Protein AF-A0A377LUC7-F1 (afdb_monomer)

Secondary structure (DSSP, 8-state):
---EEEEEEBSSGGG-SBTT--B--SGGGHHHHHHHHHHHHHTT--EEEEE---GGG-BSTT-EESSS---TT-SSPPEEPPHHHHT-

InterPro domains:
  IPR001155 NADH:flavin oxidoreductase/NADH oxidase, N-terminal [PF00724] (1-74)
  IPR013785 Aldolase-type TIM barrel [G3DSA:3.20.20.70] (1-86)
  IPR051793 NADH:flavin oxidoreductase/NADH oxidase [PTHR42917] (2-82)

Nearest PDB structures (foldseek):
  1ps9-assembly1_A  TM=9.938E-01  e=3.214E-11  Escherichia coli
  6s32-assembly4_D  TM=8.754E-01  e=1.491E-04  Chroococcidiopsis thermalis
  5n6q-assembly1_A  TM=8.710E-01  e=1.209E-03  Pseudomonas putida
  5k0r-assembly1_A  TM=8.579E-01  e=2.008E-03  Shewanella oneidensis MR-1
  1oya-assembly1_A  TM=8.689E-01  e=4.788E-02  Saccharomyces pastorianus

Solvent-accessible surface area (backbone atoms only — not comparable to full-atom values): 5067 Å² total; per-residue (Å²): 114,86,68,45,70,50,74,70,28,5,67,40,85,45,16,15,62,35,74,92,43,56,63,60,76,55,79,87,54,47,68,70,54,44,61,56,54,51,58,40,44,74,73,72,37,44,76,44,83,34,81,35,66,42,29,40,64,18,55,42,83,71,16,34,24,86,46,68,59,56,37,97,89,36,96,44,61,17,43,55,51,52,75,77,64,74,76,108

Mean predicted aligned error: 3.44 Å

Organism: Enterobacter cloacae (NCBI:txid550)

Structure (mmCIF, N/CA/C/O backbone):
data_AF-A0A377LUC7-F1
#
_entry.id   AF-A0A377LUC7-F1
#
loop_
_atom_site.group_PDB
_atom_site.id
_atom_site.type_symbol
_atom_site.label_atom_id
_atom_site.label_alt_id
_atom_site.label_comp_id
_atom_site.label_asym_id
_atom_site.label_entity_id
_atom_site.label_seq_id
_atom_site.pdbx_PDB_ins_code
_atom_site.Cartn_x
_atom_site.Cartn_y
_atom_site.Cartn_z
_atom_site.occupancy
_atom_site.B_iso_or_equiv
_atom_site.auth_seq_id
_atom_site.auth_comp_id
_atom_site.auth_asym_id
_atom_site.auth_atom_id
_atom_site.pdbx_PDB_model_num
ATOM 1 N N . MET A 1 1 ? -21.689 1.177 9.239 1.00 70.81 1 MET A N 1
ATOM 2 C CA . MET A 1 1 ? -20.890 0.857 8.030 1.00 70.81 1 MET A CA 1
ATOM 3 C C . MET A 1 1 ? -20.218 -0.495 8.248 1.00 70.81 1 MET A C 1
ATOM 5 O O . MET A 1 1 ? -19.672 -0.676 9.327 1.00 70.81 1 MET A O 1
ATOM 9 N N . ALA A 1 2 ? -20.275 -1.440 7.302 1.00 86.50 2 ALA A N 1
ATOM 10 C CA . ALA A 1 2 ? -19.748 -2.796 7.520 1.00 86.50 2 ALA A CA 1
ATOM 11 C C . ALA A 1 2 ? -18.205 -2.850 7.548 1.00 86.50 2 ALA A C 1
ATOM 13 O O . ALA A 1 2 ? -17.634 -3.468 8.442 1.00 86.50 2 ALA A O 1
ATOM 14 N N . LEU A 1 3 ? -17.534 -2.175 6.604 1.00 96.50 3 LEU A N 1
ATOM 15 C CA . LEU A 1 3 ? -16.072 -2.103 6.507 1.00 96.50 3 LEU A CA 1
ATOM 16 C C . LEU A 1 3 ? -15.653 -0.976 5.549 1.00 96.50 3 LEU A C 1
ATOM 18 O O . LEU A 1 3 ? -16.214 -0.857 4.462 1.00 96.50 3 LEU A O 1
ATOM 22 N N . ILE A 1 4 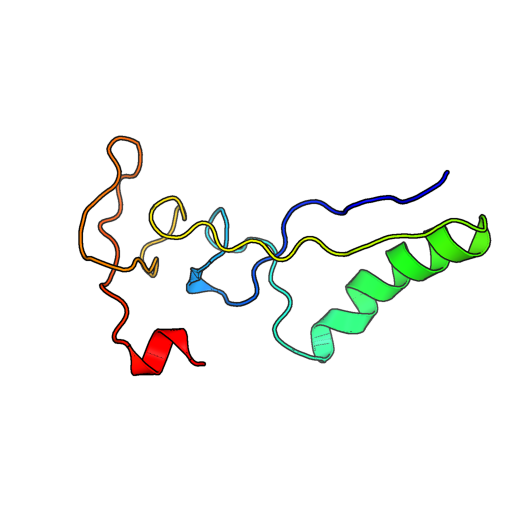? -14.660 -0.176 5.934 1.00 97.56 4 ILE A N 1
ATOM 23 C CA . ILE A 1 4 ? -13.955 0.775 5.062 1.00 97.56 4 ILE A CA 1
ATOM 24 C C . ILE A 1 4 ? -12.638 0.138 4.607 1.00 97.56 4 ILE A C 1
ATOM 26 O O . ILE A 1 4 ? -11.980 -0.551 5.385 1.00 97.56 4 ILE A O 1
ATOM 30 N N . VAL A 1 5 ? -12.222 0.402 3.371 1.00 97.62 5 VAL A N 1
ATOM 31 C CA . VAL A 1 5 ? -10.870 0.095 2.887 1.00 97.62 5 VAL A CA 1
ATOM 32 C C . VAL A 1 5 ? -10.181 1.419 2.569 1.00 97.62 5 VAL A C 1
ATOM 34 O O . VAL A 1 5 ? -10.766 2.263 1.892 1.00 97.62 5 VAL A O 1
ATOM 37 N N . THR A 1 6 ? -8.976 1.639 3.101 1.00 97.88 6 THR A N 1
ATOM 38 C CA . THR A 1 6 ? -8.207 2.860 2.807 1.00 97.88 6 THR A CA 1
ATOM 39 C C . THR A 1 6 ? -7.848 2.945 1.323 1.00 97.88 6 THR A C 1
ATOM 41 O O . THR A 1 6 ? -7.886 1.948 0.604 1.00 97.88 6 THR A O 1
ATOM 44 N N . GLY A 1 7 ? -7.377 4.113 0.877 1.00 97.06 7 GLY A N 1
ATOM 45 C CA . GLY A 1 7 ? -6.535 4.155 -0.319 1.00 97.06 7 GLY A CA 1
ATOM 46 C C . GLY A 1 7 ? -5.282 3.279 -0.157 1.00 97.06 7 GLY A C 1
ATOM 47 O O . GLY A 1 7 ? -4.900 2.919 0.962 1.00 97.06 7 GLY A O 1
ATOM 48 N N . GLY A 1 8 ? -4.643 2.938 -1.276 1.00 97.56 8 GLY A N 1
ATOM 49 C CA . GLY A 1 8 ? -3.453 2.089 -1.287 1.00 97.56 8 GLY A CA 1
ATOM 50 C C . GLY A 1 8 ? -2.249 2.729 -0.592 1.00 97.56 8 GLY A C 1
ATOM 51 O O . GLY A 1 8 ? -1.886 3.867 -0.887 1.00 97.56 8 GLY A O 1
ATOM 52 N N . VAL A 1 9 ? -1.608 1.968 0.293 1.00 98.25 9 VAL A N 1
ATOM 53 C CA . VAL A 1 9 ? -0.370 2.340 0.989 1.00 98.25 9 VAL A CA 1
ATOM 54 C C . VAL A 1 9 ? 0.718 1.336 0.627 1.00 98.25 9 VAL A C 1
ATOM 56 O O . VAL A 1 9 ? 0.490 0.123 0.647 1.00 98.25 9 VAL A O 1
ATOM 59 N N . ALA A 1 10 ? 1.900 1.833 0.267 1.00 98.00 10 ALA A N 1
ATOM 60 C CA . ALA A 1 10 ? 2.979 0.972 -0.180 1.00 98.00 10 ALA A CA 1
ATOM 61 C C . ALA A 1 10 ? 3.679 0.263 0.991 1.00 98.00 10 ALA A C 1
ATOM 63 O O . ALA A 1 10 ? 3.955 0.896 2.011 1.00 98.00 10 ALA A O 1
ATOM 64 N N . PRO A 1 11 ? 4.035 -1.027 0.839 1.00 96.50 11 PRO A N 1
ATOM 65 C CA . PRO A 1 11 ? 4.822 -1.748 1.842 1.00 96.50 11 PRO A CA 1
ATOM 66 C C . PRO A 1 11 ? 6.309 -1.357 1.814 1.00 96.50 11 PRO A C 1
ATOM 68 O O . PRO A 1 11 ? 7.055 -1.664 2.736 1.00 96.50 11 PRO A O 1
ATOM 71 N N . ALA A 1 12 ? 6.760 -0.695 0.745 1.00 95.50 12 ALA A N 1
ATOM 72 C CA . ALA A 1 12 ? 8.130 -0.231 0.579 1.00 95.50 12 ALA A CA 1
ATOM 73 C C . ALA A 1 12 ? 8.178 1.002 -0.340 1.00 95.50 12 ALA A C 1
ATOM 75 O O . ALA A 1 12 ? 7.330 1.128 -1.232 1.00 95.5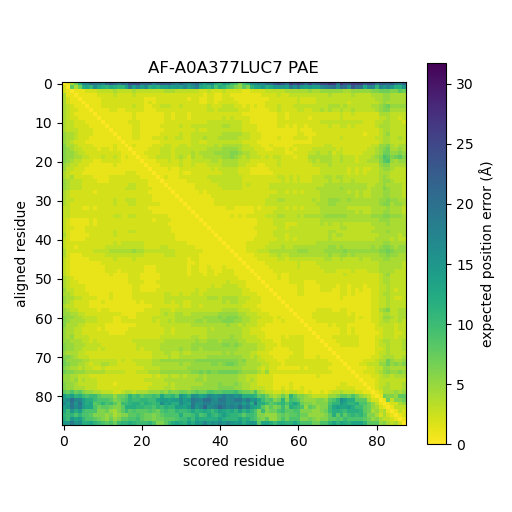0 12 ALA A O 1
ATOM 76 N N . PRO A 1 13 ? 9.208 1.863 -0.221 1.00 96.25 13 PRO A N 1
ATOM 77 C CA . PRO A 1 13 ? 9.378 3.025 -1.096 1.00 96.25 13 PRO A CA 1
ATOM 78 C C . PRO A 1 13 ? 9.427 2.684 -2.592 1.00 96.25 13 PRO A C 1
ATOM 80 O O . PRO A 1 13 ? 9.016 3.489 -3.417 1.00 96.25 13 PRO A O 1
ATOM 83 N N . SER A 1 14 ? 9.865 1.480 -2.979 1.00 95.56 14 SER A N 1
ATOM 84 C CA . SER A 1 14 ? 9.873 1.032 -4.383 1.00 95.56 14 SER A CA 1
ATOM 85 C C . SER A 1 14 ? 8.474 0.829 -4.985 1.00 95.56 14 SER A C 1
ATOM 87 O O . SER A 1 14 ? 8.348 0.697 -6.203 1.00 95.56 14 SER A O 1
ATOM 89 N N . GLY A 1 15 ? 7.434 0.762 -4.147 1.00 96.44 15 GLY A N 1
ATOM 90 C CA . GLY A 1 15 ? 6.067 0.420 -4.540 1.00 96.44 15 GLY A CA 1
ATOM 91 C C . GLY A 1 15 ? 5.057 1.556 -4.498 1.00 96.44 15 GLY A C 1
ATOM 92 O O . GLY A 1 15 ? 3.884 1.309 -4.777 1.00 96.44 15 GLY A O 1
ATOM 93 N N . VAL A 1 16 ? 5.488 2.775 -4.172 1.00 98.12 16 VAL A N 1
ATOM 94 C CA . VAL A 1 16 ? 4.624 3.965 -4.148 1.00 98.12 16 VAL A CA 1
ATOM 95 C C . VAL A 1 16 ? 4.023 4.263 -5.522 1.00 98.12 16 VAL A C 1
ATOM 97 O O . VAL A 1 16 ? 4.588 3.907 -6.555 1.00 98.12 16 VAL A O 1
ATOM 100 N N . GLY A 1 17 ? 2.877 4.943 -5.570 1.00 97.38 17 GLY A N 1
ATOM 101 C CA . GLY A 1 17 ? 2.303 5.404 -6.842 1.00 97.38 17 GLY A CA 1
ATOM 102 C C . GLY A 1 17 ? 3.167 6.456 -7.540 1.00 97.38 17 GLY A C 1
ATOM 103 O O . GLY A 1 17 ? 3.370 6.390 -8.749 1.00 97.38 17 GLY A O 1
ATOM 104 N N . MET A 1 18 ? 3.731 7.378 -6.766 1.00 97.00 18 MET A N 1
ATOM 105 C CA . MET A 1 18 ? 4.621 8.449 -7.209 1.00 97.00 18 MET A CA 1
ATOM 106 C C . MET A 1 18 ? 5.663 8.707 -6.117 1.00 97.00 18 MET A C 1
ATOM 108 O O . MET A 1 18 ? 5.426 8.361 -4.958 1.00 97.00 18 MET A O 1
ATOM 112 N N . GLU A 1 19 ? 6.806 9.284 -6.481 1.00 95.88 19 GLU A N 1
ATOM 113 C CA . GLU A 1 19 ? 7.842 9.707 -5.532 1.00 95.88 19 GLU A CA 1
ATOM 114 C C . GLU A 1 19 ? 7.250 10.507 -4.353 1.00 95.88 19 GLU A C 1
ATOM 116 O O . GLU A 1 19 ? 6.432 11.404 -4.546 1.00 95.88 19 GLU A O 1
ATOM 121 N N . GLY A 1 20 ? 7.613 10.129 -3.121 1.00 95.00 20 GLY A N 1
ATOM 122 C CA . GLY A 1 20 ? 7.042 10.701 -1.891 1.00 95.00 20 GLY A CA 1
ATOM 123 C C . GLY A 1 20 ? 5.643 10.191 -1.507 1.00 95.00 20 GLY A C 1
ATOM 124 O O . GLY A 1 20 ? 5.054 10.700 -0.558 1.00 95.00 20 GLY A O 1
ATOM 125 N N . GLY A 1 21 ? 5.096 9.203 -2.223 1.00 95.94 21 GLY A N 1
ATOM 126 C CA . GLY A 1 21 ? 3.787 8.617 -1.928 1.00 95.94 21 GLY A CA 1
ATOM 127 C C . GLY A 1 21 ? 3.709 7.873 -0.588 1.00 95.94 21 GLY A C 1
ATOM 128 O O . GLY A 1 21 ? 4.715 7.621 0.072 1.00 95.94 21 GLY A O 1
ATOM 129 N N . ALA A 1 22 ? 2.488 7.492 -0.198 1.00 97.12 22 ALA A N 1
ATOM 130 C CA . ALA A 1 22 ? 2.221 6.854 1.090 1.00 97.12 22 ALA A CA 1
ATOM 131 C C . ALA A 1 22 ? 2.940 5.501 1.234 1.00 97.12 22 ALA A C 1
ATOM 133 O O . ALA A 1 22 ? 2.794 4.614 0.389 1.00 97.12 22 ALA A O 1
ATOM 134 N N . VAL A 1 23 ? 3.664 5.337 2.341 1.00 97.69 23 VAL A N 1
ATOM 135 C CA . VAL A 1 23 ? 4.367 4.108 2.727 1.00 97.69 23 VAL A CA 1
ATOM 136 C C . VAL A 1 23 ? 4.042 3.802 4.183 1.00 97.69 23 VAL A C 1
ATOM 138 O O . VAL A 1 23 ? 3.981 4.722 4.995 1.00 97.69 23 VAL A O 1
ATOM 141 N N . LEU A 1 24 ? 3.886 2.522 4.509 1.00 97.75 24 LEU A N 1
ATOM 142 C CA . LEU A 1 24 ? 3.890 2.035 5.883 1.00 97.75 24 LEU A CA 1
ATOM 143 C C . LEU A 1 24 ? 4.878 0.872 5.984 1.00 97.75 24 LEU A C 1
ATOM 145 O O . LEU A 1 24 ? 4.547 -0.264 5.652 1.00 97.75 24 LEU A O 1
ATOM 149 N N . ASN A 1 25 ? 6.103 1.179 6.399 1.00 96.62 25 ASN A N 1
ATOM 150 C CA . ASN A 1 25 ? 7.205 0.226 6.534 1.00 96.62 25 ASN A CA 1
ATOM 151 C C . ASN A 1 25 ? 8.035 0.426 7.813 1.00 96.62 25 ASN A C 1
ATOM 153 O O . ASN A 1 25 ? 8.995 -0.312 8.025 1.00 96.62 25 ASN A O 1
ATOM 157 N N . ASP A 1 26 ? 7.676 1.399 8.653 1.00 97.44 26 ASP A N 1
ATOM 158 C CA . ASP A 1 26 ? 8.341 1.676 9.922 1.00 97.44 26 ASP A CA 1
ATOM 159 C C . ASP A 1 26 ? 7.330 1.991 11.037 1.00 97.44 26 ASP A C 1
ATOM 161 O O . ASP A 1 26 ? 6.276 2.595 10.815 1.00 97.44 26 ASP A O 1
ATOM 165 N N . ALA A 1 27 ? 7.654 1.594 12.269 1.00 97.69 27 ALA A N 1
ATOM 166 C CA . ALA A 1 27 ? 6.776 1.780 13.423 1.00 97.69 27 ALA A CA 1
ATOM 167 C C . ALA A 1 27 ? 6.526 3.262 13.768 1.00 97.69 27 ALA A C 1
ATOM 169 O O . ALA A 1 27 ? 5.477 3.594 14.328 1.00 97.69 27 ALA A O 1
ATOM 170 N N . SER A 1 28 ? 7.442 4.165 13.403 1.00 97.75 28 SER A N 1
ATOM 171 C CA . SER A 1 28 ? 7.282 5.617 13.572 1.00 97.75 28 SER A CA 1
ATOM 172 C C . SER A 1 28 ? 6.094 6.193 12.796 1.00 97.75 28 SER A C 1
ATOM 174 O O . SER A 1 28 ? 5.609 7.270 13.137 1.00 97.75 28 SER A O 1
ATOM 176 N N . GLN A 1 29 ? 5.580 5.472 11.795 1.00 97.38 29 GLN A N 1
ATOM 177 C CA . GLN A 1 29 ? 4.448 5.899 10.972 1.00 97.38 29 GLN A CA 1
ATOM 178 C C . GLN A 1 29 ? 3.093 5.508 11.585 1.00 97.38 29 GLN A C 1
ATOM 180 O O . GLN A 1 29 ? 2.057 6.051 11.203 1.00 97.38 29 GLN A O 1
ATOM 185 N N . LEU A 1 30 ? 3.069 4.609 12.578 1.00 97.38 30 LEU A N 1
ATOM 186 C CA . LEU A 1 30 ? 1.830 4.139 13.212 1.00 97.38 30 LEU A CA 1
ATOM 187 C C . LEU A 1 30 ? 0.968 5.258 13.825 1.00 97.38 30 LEU A C 1
ATOM 189 O O . LEU A 1 30 ? -0.251 5.196 13.647 1.00 97.38 30 LEU A O 1
ATOM 193 N N . PRO A 1 31 ? 1.521 6.283 14.511 1.00 98.19 31 PRO A N 1
ATOM 194 C CA . PRO A 1 31 ? 0.713 7.371 15.063 1.00 98.19 31 PRO A CA 1
ATOM 195 C C . PRO A 1 31 ? -0.148 8.087 14.014 1.00 98.19 31 PRO A C 1
ATOM 197 O O . PRO A 1 31 ? -1.283 8.443 14.312 1.00 98.19 31 PRO A O 1
ATOM 200 N N . HIS A 1 32 ? 0.344 8.233 12.779 1.00 96.50 32 HIS A N 1
ATOM 201 C CA . HIS A 1 32 ? -0.410 8.860 11.691 1.00 96.50 32 HIS A CA 1
ATOM 202 C C . HIS A 1 32 ? -1.670 8.061 11.325 1.00 96.50 32 HIS A C 1
ATOM 204 O O . HIS A 1 32 ? -2.745 8.630 11.153 1.00 96.50 32 HIS A O 1
ATOM 210 N N . HIS A 1 33 ? -1.559 6.732 11.262 1.00 97.69 33 HIS A N 1
ATOM 211 C CA . HIS A 1 33 ? -2.689 5.857 10.944 1.00 97.69 33 HIS A CA 1
ATOM 212 C C . HIS A 1 33 ? -3.667 5.702 12.114 1.00 97.69 33 HIS A C 1
ATOM 214 O O . HIS A 1 33 ? -4.871 5.582 11.877 1.00 97.69 33 HIS A O 1
ATOM 220 N N . ARG A 1 34 ? -3.172 5.741 13.363 1.00 98.19 34 ARG A N 1
ATOM 221 C CA . ARG A 1 34 ? -4.007 5.588 14.567 1.00 98.19 34 ARG A CA 1
ATOM 222 C C . ARG A 1 34 ? -5.125 6.619 14.649 1.00 98.19 34 ARG A C 1
ATOM 224 O O . ARG A 1 34 ? -6.248 6.251 14.960 1.00 98.19 34 ARG A O 1
ATOM 231 N N . ILE A 1 35 ? -4.853 7.867 14.264 1.00 98.31 35 ILE A N 1
ATOM 232 C CA . ILE A 1 35 ? -5.859 8.942 14.239 1.00 98.31 35 ILE A CA 1
ATOM 233 C C . ILE A 1 35 ? -7.101 8.515 13.442 1.00 98.31 35 ILE A C 1
ATOM 235 O O . ILE A 1 35 ? -8.231 8.719 13.880 1.00 98.31 35 ILE A O 1
ATOM 239 N N . VAL A 1 36 ? -6.896 7.882 12.283 1.00 97.56 36 VAL A N 1
ATOM 240 C CA . VAL A 1 36 ? -7.989 7.443 11.407 1.00 97.56 36 VAL A CA 1
ATOM 241 C C . VAL A 1 36 ? -8.677 6.200 11.963 1.00 97.56 36 VAL A C 1
ATOM 243 O O . VAL A 1 36 ? -9.904 6.131 11.966 1.00 97.56 36 VAL A O 1
ATOM 246 N N . THR A 1 37 ? -7.914 5.212 12.439 1.00 98.19 37 THR A N 1
ATOM 247 C CA . THR A 1 37 ? -8.511 3.988 12.990 1.00 98.19 37 THR A CA 1
ATOM 248 C C . THR A 1 37 ? -9.335 4.276 14.236 1.00 98.19 37 THR A C 1
ATOM 250 O O . THR A 1 37 ? -10.426 3.731 14.371 1.00 98.19 37 THR A O 1
ATOM 253 N N . ASP A 1 38 ? -8.855 5.161 15.109 1.00 98.44 38 ASP A N 1
ATOM 254 C CA . ASP A 1 38 ? -9.530 5.520 16.354 1.00 98.44 38 ASP A CA 1
ATOM 255 C C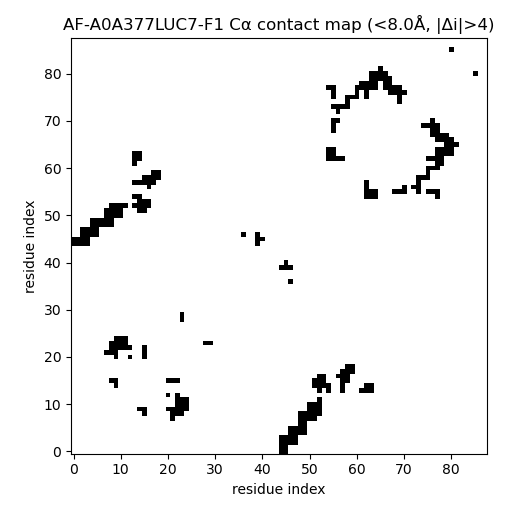 . ASP A 1 38 ? -10.835 6.269 16.064 1.00 98.44 38 ASP A C 1
ATOM 257 O O . ASP A 1 38 ? -11.869 5.921 16.629 1.00 98.44 38 ASP A O 1
ATOM 261 N N . ALA A 1 39 ? -10.822 7.206 15.108 1.00 98.19 39 ALA A N 1
ATOM 262 C CA . ALA A 1 39 ? -12.022 7.914 14.661 1.00 98.19 39 ALA A CA 1
ATOM 263 C C . ALA A 1 39 ? -13.067 6.984 14.016 1.00 98.19 39 ALA A C 1
ATOM 265 O O . ALA A 1 39 ? -14.265 7.147 14.218 1.00 98.19 39 ALA A O 1
ATOM 266 N N . VAL A 1 40 ? -12.645 5.976 13.243 1.00 97.94 40 VAL A N 1
ATOM 267 C CA . VAL A 1 40 ? -13.591 4.989 12.691 1.00 97.94 40 VAL A CA 1
ATOM 268 C C . VAL A 1 40 ? -14.158 4.095 13.795 1.00 97.94 40 VAL A C 1
ATOM 270 O O . VAL A 1 40 ? -15.343 3.759 13.774 1.00 97.94 40 VAL A O 1
ATOM 273 N N . HIS A 1 41 ? -13.325 3.691 14.755 1.00 98.00 41 HIS A N 1
ATOM 274 C CA . HIS A 1 41 ? -13.745 2.828 15.853 1.00 98.00 41 HIS A CA 1
ATOM 275 C C . HIS A 1 41 ? -14.648 3.543 16.866 1.00 98.00 41 HIS A C 1
ATOM 277 O O . HIS A 1 41 ? -15.536 2.887 17.410 1.00 98.00 41 HIS A O 1
ATOM 283 N N . SER A 1 42 ? -14.484 4.854 17.093 1.00 98.00 42 SER A N 1
ATOM 284 C CA . SER A 1 42 ? -15.371 5.627 17.978 1.00 98.00 42 SER A CA 1
ATOM 285 C C . SER A 1 42 ? -16.818 5.642 17.484 1.00 98.00 42 SER A C 1
ATOM 287 O O . SER A 1 42 ? -17.740 5.628 18.291 1.00 98.00 42 SER A O 1
ATOM 289 N N . GLU A 1 43 ? -17.016 5.563 16.167 1.00 97.38 43 GLU A N 1
ATOM 290 C CA . GLU A 1 43 ? -18.329 5.459 15.517 1.00 97.38 43 GLU A CA 1
ATOM 291 C C . GLU A 1 43 ? -18.816 4.002 15.358 1.00 97.38 43 GLU A C 1
ATOM 293 O O . GLU A 1 43 ? -19.753 3.715 14.610 1.00 97.38 43 GLU A O 1
ATOM 298 N N . GLY A 1 44 ? -18.151 3.038 16.007 1.00 96.88 44 GLY A N 1
ATOM 299 C CA . GLY A 1 44 ? -18.479 1.611 15.916 1.00 96.88 44 GLY A CA 1
ATOM 300 C C . GLY A 1 44 ? -18.177 0.973 14.552 1.00 96.88 44 GLY A C 1
ATOM 301 O O . GLY A 1 44 ? -18.671 -0.116 14.253 1.00 96.88 44 GLY A O 1
ATOM 302 N N . GLY A 1 45 ? -17.388 1.638 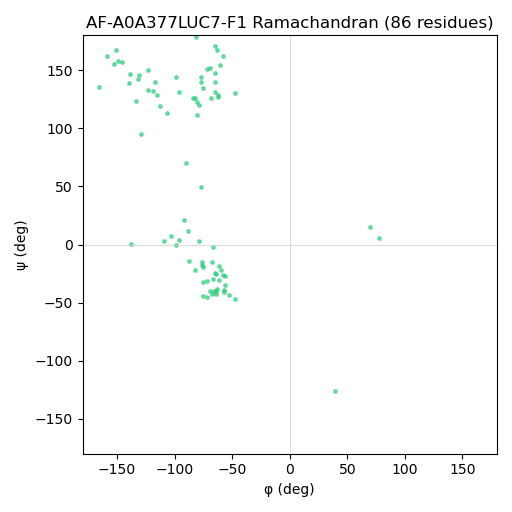13.703 1.00 97.25 45 GLY A N 1
ATOM 303 C CA . GLY A 1 45 ? -17.010 1.159 12.376 1.00 97.25 45 GLY A CA 1
ATOM 304 C C . GLY A 1 45 ? -15.852 0.157 12.378 1.00 97.25 45 GLY A C 1
ATOM 305 O O . GLY A 1 45 ? -15.264 -0.171 13.408 1.00 97.25 45 GLY A O 1
ATOM 306 N N . LYS A 1 46 ? -15.498 -0.325 11.182 1.00 98.25 46 LYS A N 1
ATOM 307 C CA . LYS A 1 46 ? -14.298 -1.133 10.912 1.00 98.25 46 LYS A CA 1
ATOM 308 C C . LYS A 1 46 ? -13.556 -0.559 9.711 1.00 98.25 46 LYS A C 1
ATOM 310 O O . LYS A 1 46 ? -14.191 -0.085 8.768 1.00 98.25 46 LYS A O 1
ATOM 315 N N . ILE A 1 47 ? -12.229 -0.648 9.723 1.00 98.50 47 ILE A N 1
ATOM 316 C CA . ILE A 1 47 ? -11.367 -0.200 8.628 1.00 98.50 47 ILE A CA 1
ATOM 317 C C . ILE A 1 47 ? -10.223 -1.189 8.397 1.00 98.50 47 ILE A C 1
ATOM 319 O O . ILE A 1 47 ? -9.633 -1.698 9.347 1.00 98.50 47 ILE A O 1
ATOM 323 N N . ALA A 1 48 ? -9.915 -1.452 7.131 1.00 98.19 48 ALA A N 1
ATOM 324 C CA . ALA A 1 48 ? -8.760 -2.224 6.696 1.00 98.19 48 ALA A CA 1
ATOM 325 C C . ALA A 1 48 ? -7.821 -1.342 5.864 1.00 98.19 48 ALA A C 1
ATOM 327 O O . ALA A 1 48 ? -8.271 -0.546 5.037 1.00 98.19 48 ALA A O 1
ATOM 328 N N . LEU A 1 49 ? -6.513 -1.501 6.069 1.00 98.31 49 LEU A N 1
ATOM 329 C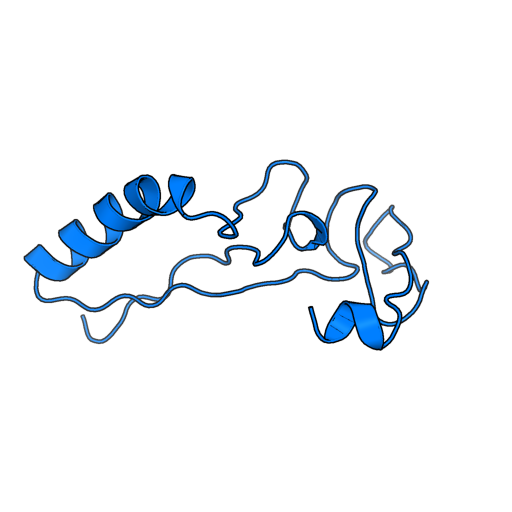 CA . LEU A 1 49 ? -5.498 -0.832 5.261 1.00 98.31 49 LEU A CA 1
ATOM 330 C C . LEU A 1 49 ? -5.229 -1.640 3.989 1.00 98.31 49 LEU A C 1
ATOM 332 O O . LEU A 1 49 ? -4.909 -2.827 4.053 1.00 98.31 49 LEU A O 1
ATOM 336 N N . GLN A 1 50 ? -5.337 -0.992 2.831 1.00 98.50 50 GLN A N 1
ATOM 337 C CA . GLN A 1 50 ? -4.980 -1.602 1.556 1.00 98.50 50 GLN A CA 1
ATOM 338 C C . GLN A 1 50 ? -3.463 -1.547 1.349 1.00 98.50 50 GLN A C 1
ATOM 340 O O . GLN A 1 50 ? -2.901 -0.479 1.109 1.00 98.50 50 GLN A O 1
ATOM 345 N N . ILE A 1 51 ? -2.808 -2.708 1.375 1.00 98.06 51 ILE A N 1
ATOM 346 C CA . ILE A 1 51 ? -1.406 -2.835 0.965 1.00 98.06 51 ILE A CA 1
ATOM 347 C C . ILE A 1 51 ? -1.357 -2.864 -0.565 1.00 98.06 51 ILE A C 1
ATOM 349 O O . ILE A 1 51 ? -1.940 -3.748 -1.193 1.00 98.06 51 ILE A O 1
ATOM 353 N N . LEU A 1 52 ? -0.665 -1.898 -1.168 1.00 98.06 52 LEU A N 1
ATOM 354 C CA . LEU A 1 52 ? -0.575 -1.751 -2.621 1.00 98.06 52 LEU A CA 1
ATOM 355 C C . LEU A 1 52 ? 0.869 -1.511 -3.061 1.00 98.06 52 LEU A C 1
ATOM 357 O O . LEU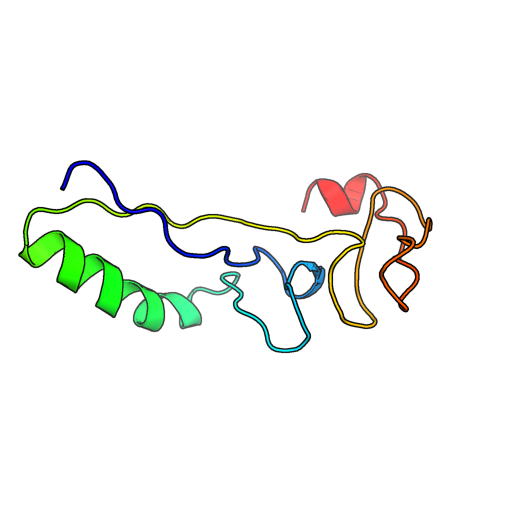 A 1 52 ? 1.478 -0.520 -2.682 1.00 98.06 52 LEU A O 1
ATOM 361 N N . HIS A 1 53 ? 1.390 -2.361 -3.945 1.00 97.44 53 HIS A N 1
ATOM 362 C CA . HIS A 1 53 ? 2.650 -2.112 -4.647 1.00 97.44 53 HIS A CA 1
ATOM 363 C C . HIS A 1 53 ? 2.365 -1.901 -6.136 1.00 97.44 53 HIS A C 1
ATOM 365 O O . HIS A 1 53 ? 1.894 -2.803 -6.824 1.00 97.44 53 HIS A O 1
ATOM 371 N N . THR A 1 54 ? 2.702 -0.732 -6.676 1.00 97.94 54 THR A N 1
ATOM 372 C CA . THR A 1 54 ? 2.354 -0.354 -8.064 1.00 97.94 54 THR A CA 1
ATOM 373 C C . THR A 1 54 ? 3.262 -0.971 -9.140 1.00 97.94 54 THR A C 1
ATOM 375 O O . THR A 1 54 ? 3.083 -0.730 -10.332 1.00 97.94 54 THR A O 1
ATOM 378 N N . GLY A 1 55 ? 4.222 -1.813 -8.748 1.00 97.25 55 GLY A N 1
ATOM 379 C CA . GLY A 1 55 ? 5.252 -2.418 -9.601 1.00 97.25 55 GLY A CA 1
ATOM 380 C C . GLY A 1 55 ? 5.823 -1.479 -10.674 1.00 97.25 55 GLY A C 1
ATOM 381 O O . GLY A 1 55 ? 6.233 -0.351 -10.401 1.00 97.25 55 GLY A O 1
ATOM 382 N N . ARG A 1 56 ? 5.777 -1.933 -11.934 1.00 97.81 56 ARG A N 1
AT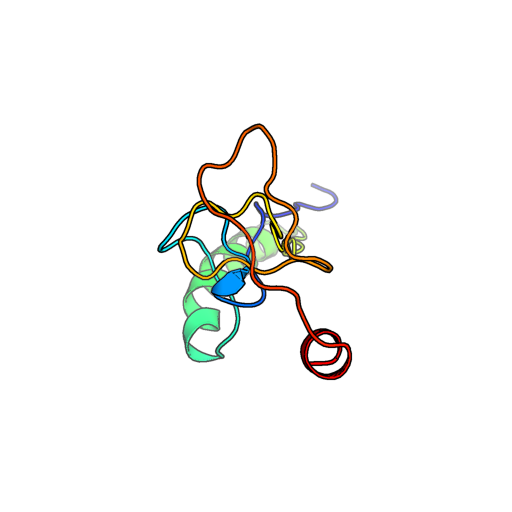OM 383 C CA . ARG A 1 56 ? 6.212 -1.162 -13.115 1.00 97.81 56 ARG A CA 1
ATOM 384 C C . ARG A 1 56 ? 5.362 0.079 -13.432 1.00 97.81 56 ARG A C 1
ATOM 386 O O . ARG A 1 56 ? 5.666 0.775 -14.397 1.00 97.81 56 ARG A O 1
ATOM 393 N N . TYR A 1 57 ? 4.296 0.340 -12.678 1.00 97.94 57 TYR A N 1
ATOM 394 C CA . TYR A 1 57 ? 3.467 1.544 -12.796 1.00 97.94 57 TYR A CA 1
ATOM 395 C C . TYR A 1 57 ? 3.812 2.618 -11.755 1.00 97.94 57 TYR A C 1
ATOM 397 O O . TYR A 1 57 ? 3.220 3.691 -11.787 1.00 97.94 57 TYR A O 1
ATOM 405 N N . SER A 1 58 ? 4.781 2.370 -10.868 1.00 97.94 58 SER A N 1
ATOM 406 C CA . SER A 1 58 ? 5.312 3.395 -9.966 1.00 97.94 58 SER A CA 1
ATOM 407 C C . SER A 1 58 ? 5.959 4.533 -10.762 1.00 97.94 58 SER A C 1
ATOM 409 O O . SER A 1 58 ? 6.825 4.291 -11.608 1.00 97.94 58 SER A O 1
ATOM 411 N N . TYR A 1 59 ? 5.561 5.779 -10.509 1.00 97.56 59 TYR A N 1
ATOM 412 C CA . TYR A 1 59 ? 6.137 6.956 -11.159 1.00 97.56 59 TYR A CA 1
ATOM 413 C C . TYR A 1 59 ? 7.320 7.507 -10.353 1.00 97.56 59 TYR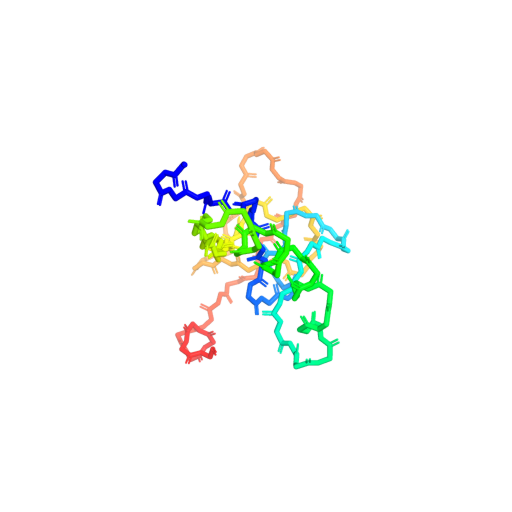 A C 1
ATOM 415 O O . TYR A 1 59 ? 7.241 8.561 -9.724 1.00 97.56 59 TYR A O 1
ATOM 423 N N . GLN A 1 60 ? 8.416 6.752 -10.348 1.00 97.31 60 GLN A N 1
ATOM 424 C CA . GLN A 1 60 ? 9.703 7.131 -9.757 1.00 97.31 60 GLN A CA 1
ATOM 425 C C . GLN A 1 60 ? 10.850 6.308 -10.373 1.00 97.31 60 GLN A C 1
ATOM 427 O O . GLN A 1 60 ? 10.586 5.239 -10.924 1.00 97.31 60 GLN A O 1
ATOM 432 N N . PRO A 1 61 ? 12.121 6.734 -10.250 1.00 96.62 61 PRO A N 1
ATOM 433 C CA . PRO A 1 61 ? 13.260 6.029 -10.854 1.00 96.62 61 PRO A CA 1
ATOM 434 C C . PRO A 1 61 ? 13.552 4.641 -10.260 1.00 96.62 61 PRO A C 1
ATOM 436 O O . PRO A 1 61 ? 14.035 3.756 -10.962 1.00 96.62 61 PRO A O 1
ATOM 439 N N . ASN A 1 62 ? 13.248 4.426 -8.976 1.00 95.75 62 ASN A N 1
ATOM 440 C CA . ASN A 1 62 ? 13.632 3.215 -8.234 1.00 95.75 62 ASN A CA 1
ATOM 441 C C . ASN A 1 62 ? 12.572 2.099 -8.267 1.00 95.75 62 ASN A C 1
ATOM 443 O O . ASN A 1 62 ? 12.564 1.210 -7.413 1.00 95.75 62 ASN A O 1
ATOM 447 N N . LEU A 1 63 ? 11.670 2.131 -9.251 1.00 97.19 63 LEU A N 1
ATOM 448 C CA . LEU A 1 63 ? 10.603 1.146 -9.395 1.00 97.19 63 LEU A CA 1
ATOM 449 C C . LEU A 1 63 ? 11.133 -0.269 -9.697 1.00 97.19 63 LEU A C 1
ATOM 451 O O . LEU A 1 63 ? 12.146 -0.451 -10.383 1.00 97.19 63 LEU A O 1
ATOM 455 N N . VAL A 1 64 ? 10.407 -1.280 -9.211 1.00 97.31 64 VAL A N 1
ATOM 456 C CA . VAL A 1 64 ? 10.743 -2.704 -9.376 1.00 97.31 64 VAL A CA 1
ATOM 457 C C . VAL A 1 64 ? 9.613 -3.483 -10.045 1.00 97.31 64 VAL A C 1
ATOM 459 O O . VAL A 1 64 ? 8.435 -3.153 -9.906 1.00 97.31 64 VAL A O 1
ATOM 462 N N . ALA A 1 65 ? 9.976 -4.538 -10.773 1.00 97.12 65 ALA A N 1
ATOM 463 C CA . ALA A 1 65 ? 9.042 -5.473 -11.396 1.00 97.12 65 ALA A CA 1
ATOM 464 C C . ALA A 1 65 ? 9.670 -6.876 -11.521 1.00 97.12 65 ALA A C 1
ATOM 466 O O . ALA A 1 65 ? 10.887 -7.009 -11.378 1.00 97.12 65 ALA A O 1
ATOM 467 N N . PRO A 1 66 ? 8.894 -7.931 -11.837 1.00 96.00 66 PRO A N 1
ATOM 468 C CA . PRO A 1 66 ? 9.447 -9.273 -12.065 1.00 96.00 66 PRO A CA 1
ATOM 469 C C . PRO A 1 66 ? 10.461 -9.347 -13.220 1.00 96.00 66 PRO A C 1
ATOM 471 O O . PRO A 1 66 ? 11.270 -10.264 -13.296 1.00 96.00 66 PRO A O 1
ATOM 474 N N . SER A 1 67 ? 10.427 -8.391 -14.150 1.00 95.81 67 SER A N 1
ATOM 475 C CA . SER A 1 67 ? 11.361 -8.294 -15.274 1.00 95.81 67 SER A CA 1
ATOM 476 C C . SER A 1 67 ? 11.577 -6.833 -15.656 1.00 95.81 67 SER A C 1
ATOM 478 O O . SER A 1 67 ? 10.715 -5.991 -15.402 1.00 95.81 67 SER A O 1
ATOM 480 N N . ALA A 1 68 ? 12.697 -6.533 -16.317 1.00 96.81 68 ALA A N 1
ATOM 481 C CA . ALA A 1 68 ? 13.059 -5.183 -16.758 1.00 96.81 68 ALA A CA 1
ATOM 482 C C . ALA A 1 68 ? 12.282 -4.737 -18.017 1.00 96.81 68 ALA A C 1
ATOM 484 O O . ALA A 1 68 ? 12.867 -4.291 -19.005 1.00 96.81 68 ALA A O 1
ATOM 485 N N . ILE A 1 69 ? 10.956 -4.894 -17.992 1.00 97.56 69 ILE A N 1
ATOM 486 C CA . ILE A 1 69 ? 10.040 -4.561 -19.086 1.00 97.56 69 ILE A CA 1
ATOM 487 C C . ILE A 1 69 ? 9.280 -3.290 -18.709 1.00 97.56 69 ILE A C 1
ATOM 489 O O . ILE A 1 69 ? 8.465 -3.287 -17.782 1.00 97.56 69 ILE A O 1
ATOM 493 N N . GLN A 1 70 ? 9.547 -2.211 -19.441 1.00 97.88 70 GLN A N 1
ATOM 494 C CA . GLN A 1 70 ? 8.882 -0.922 -19.264 1.00 97.88 70 GLN A CA 1
ATOM 495 C C . GLN A 1 70 ? 7.384 -1.024 -19.591 1.00 97.88 70 GLN A C 1
ATOM 497 O O . GLN A 1 70 ? 6.987 -1.710 -20.534 1.00 97.88 70 GLN A O 1
ATOM 502 N N . ALA A 1 71 ? 6.540 -0.356 -18.800 1.00 98.06 71 ALA A N 1
ATOM 503 C CA . ALA A 1 71 ? 5.118 -0.243 -19.113 1.00 98.06 71 ALA A CA 1
ATOM 504 C C . ALA A 1 71 ? 4.891 0.804 -20.224 1.00 98.06 71 ALA A C 1
ATOM 506 O O . ALA A 1 71 ? 5.540 1.846 -20.183 1.00 98.06 71 ALA A O 1
ATOM 507 N N . PRO A 1 72 ? 3.930 0.613 -21.150 1.00 97.81 72 PRO A N 1
ATOM 508 C CA . PRO A 1 72 ? 3.680 1.568 -22.241 1.00 97.81 72 PRO A CA 1
ATOM 509 C C . PRO A 1 72 ? 3.335 2.993 -21.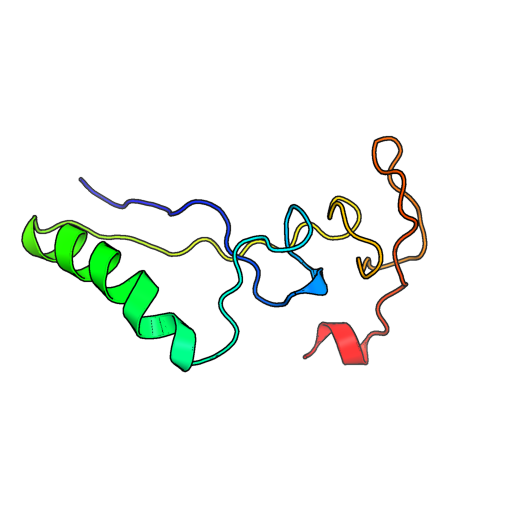784 1.00 97.81 72 PRO A C 1
ATOM 511 O O . PRO A 1 72 ? 3.572 3.953 -22.505 1.00 97.81 72 PRO A O 1
ATOM 514 N N . ILE A 1 73 ? 2.776 3.120 -20.579 1.00 97.38 73 ILE A N 1
ATOM 515 C CA . ILE A 1 73 ? 2.314 4.382 -19.984 1.00 97.38 73 ILE A CA 1
ATOM 516 C C . ILE A 1 73 ? 3.270 4.934 -18.920 1.00 97.38 73 ILE A C 1
ATOM 518 O O . ILE A 1 73 ? 2.922 5.876 -18.215 1.00 97.38 73 ILE A O 1
ATOM 522 N N . ASN A 1 74 ? 4.450 4.332 -18.748 1.00 97.38 74 ASN A N 1
ATOM 523 C CA . ASN A 1 74 ? 5.423 4.774 -17.755 1.00 97.38 74 ASN A CA 1
ATOM 524 C C . ASN A 1 74 ? 6.754 5.091 -18.431 1.00 97.38 74 ASN A C 1
ATOM 526 O O . ASN A 1 74 ? 7.260 4.299 -19.222 1.00 97.38 74 ASN A O 1
ATOM 530 N N . ARG A 1 75 ? 7.342 6.243 -18.102 1.00 96.81 75 ARG A N 1
ATOM 531 C CA . ARG A 1 75 ? 8.634 6.678 -18.650 1.00 96.81 75 ARG A CA 1
ATOM 532 C C . ARG A 1 75 ? 9.833 5.960 -18.024 1.00 96.81 75 ARG A C 1
ATOM 534 O O . ARG A 1 75 ? 10.922 6.004 -18.584 1.00 96.81 75 ARG A O 1
ATOM 541 N N . PHE A 1 76 ? 9.650 5.327 -16.865 1.00 97.69 76 PHE A N 1
ATOM 542 C CA . PHE A 1 76 ? 10.722 4.645 -16.147 1.00 97.69 76 PHE A CA 1
ATOM 543 C C . PHE A 1 76 ? 10.740 3.144 -16.461 1.00 97.69 76 PHE A C 1
ATOM 545 O O . PHE A 1 76 ? 9.718 2.457 -16.386 1.00 97.69 76 PHE A O 1
ATOM 552 N N . LYS A 1 77 ? 11.922 2.617 -16.794 1.00 97.50 77 LYS A N 1
ATOM 553 C CA . LYS A 1 77 ? 12.151 1.177 -16.956 1.00 97.50 77 LYS A CA 1
ATOM 554 C C . LYS A 1 77 ? 12.391 0.546 -15.575 1.00 97.50 77 LYS A C 1
ATOM 556 O O . LYS A 1 77 ? 13.281 1.014 -14.871 1.00 97.50 77 LYS A O 1
ATOM 561 N N . PRO A 1 78 ? 11.641 -0.498 -15.175 1.00 97.38 78 PRO A N 1
ATOM 562 C CA . PRO A 1 78 ? 11.789 -1.091 -13.852 1.00 97.38 78 PRO A CA 1
ATOM 563 C C . PRO A 1 78 ? 13.083 -1.889 -13.712 1.00 97.38 78 PRO A C 1
ATOM 565 O O . PRO A 1 78 ? 13.558 -2.513 -14.666 1.00 97.38 78 PRO A O 1
ATOM 568 N N . HIS A 1 79 ? 13.591 -1.953 -12.485 1.00 96.00 79 HIS A N 1
ATOM 569 C CA . HIS A 1 79 ? 14.615 -2.918 -12.104 1.00 96.00 79 HIS A CA 1
ATOM 570 C C . HIS A 1 79 ? 13.979 -4.304 -11.950 1.00 96.00 79 HIS A C 1
ATOM 572 O O . HIS A 1 79 ? 12.926 -4.444 -11.320 1.00 96.00 79 HIS A O 1
ATOM 578 N N . ALA A 1 80 ? 14.619 -5.336 -12.502 1.00 94.25 80 ALA A N 1
ATOM 579 C CA . ALA A 1 80 ? 14.183 -6.711 -12.283 1.00 94.25 80 ALA A CA 1
ATOM 580 C C . ALA A 1 80 ? 14.422 -7.105 -10.815 1.00 94.25 80 ALA A C 1
ATOM 582 O O . ALA A 1 80 ? 15.531 -6.964 -10.296 1.00 94.25 80 ALA A O 1
ATOM 583 N N . SER A 1 81 ? 13.382 -7.588 -10.140 1.00 85.38 81 SER A N 1
ATOM 584 C CA . SER A 1 81 ? 13.494 -8.116 -8.782 1.00 85.38 81 SER A CA 1
ATOM 585 C C . SER A 1 81 ? 14.019 -9.550 -8.827 1.00 85.38 81 SER A C 1
ATOM 587 O O . SER A 1 81 ? 13.418 -10.415 -9.461 1.00 85.38 81 SER A O 1
ATOM 589 N N . ALA A 1 82 ? 15.142 -9.812 -8.156 1.00 81.44 82 ALA A N 1
ATOM 590 C CA . ALA A 1 82 ? 15.629 -11.175 -7.957 1.00 81.44 82 ALA A CA 1
ATOM 591 C C . ALA A 1 82 ? 14.705 -11.939 -6.996 1.00 81.44 82 ALA A C 1
ATOM 593 O O . ALA A 1 82 ? 14.136 -11.336 -6.087 1.00 81.44 82 ALA A O 1
ATOM 594 N N . THR A 1 83 ? 14.626 -13.269 -7.123 1.00 76.56 83 THR A N 1
ATOM 595 C CA . THR A 1 83 ? 13.781 -14.135 -6.278 1.00 76.56 83 THR A CA 1
ATOM 596 C C . THR A 1 83 ? 13.923 -13.826 -4.788 1.00 76.56 83 THR A C 1
ATOM 598 O O . THR A 1 83 ? 12.929 -13.627 -4.105 1.00 76.56 83 THR A O 1
ATOM 601 N N . MET A 1 84 ? 15.154 -13.684 -4.284 1.00 58.53 84 MET A N 1
ATOM 602 C CA . MET A 1 84 ? 15.411 -13.380 -2.869 1.00 58.53 84 MET A CA 1
ATOM 603 C C . MET A 1 84 ? 14.893 -12.003 -2.423 1.00 58.53 84 MET A C 1
ATOM 605 O O . MET A 1 84 ? 14.632 -11.796 -1.245 1.00 58.53 84 MET A O 1
ATOM 609 N N . LYS A 1 85 ? 14.740 -11.055 -3.349 1.00 71.88 85 LYS A N 1
ATOM 610 C CA . LYS A 1 85 ? 14.210 -9.717 -3.074 1.00 71.88 85 LYS A CA 1
ATOM 611 C C . LYS A 1 85 ? 12.676 -9.702 -3.052 1.00 71.88 85 LYS A C 1
ATOM 613 O O . LYS A 1 85 ? 12.113 -8.829 -2.413 1.00 71.88 85 LYS A O 1
ATOM 618 N N . CYS A 1 86 ? 12.017 -10.672 -3.692 1.00 68.50 86 CYS A N 1
ATOM 619 C CA . CYS A 1 86 ? 10.564 -10.870 -3.603 1.00 68.50 86 CYS A CA 1
ATOM 620 C C . CYS A 1 86 ? 10.110 -11.495 -2.272 1.00 68.50 86 CYS A C 1
ATOM 622 O O . CYS A 1 86 ? 8.933 -11.409 -1.947 1.00 68.50 86 CYS A O 1
ATOM 624 N N . TRP A 1 87 ? 11.022 -12.136 -1.532 1.00 75.44 87 TRP A N 1
ATOM 625 C CA . TRP A 1 87 ? 10.748 -12.763 -0.229 1.00 75.44 87 TRP A CA 1
ATOM 626 C C . TRP A 1 87 ? 11.095 -11.872 0.974 1.00 75.44 87 TRP A C 1
ATOM 628 O O . TRP A 1 87 ? 11.030 -12.339 2.109 1.00 75.44 87 TRP A O 1
ATOM 638 N N . ARG A 1 88 ? 11.519 -10.629 0.728 1.00 72.44 88 ARG A N 1
ATOM 639 C CA . ARG A 1 88 ? 11.765 -9.616 1.760 1.00 72.44 88 ARG A CA 1
ATOM 640 C C . ARG A 1 88 ? 10.530 -8.751 1.930 1.00 72.44 88 ARG A C 1
ATOM 642 O O . ARG A 1 88 ? 10.259 -8.398 3.093 1.00 72.44 88 ARG A O 1
#

Radius of gyration: 15.61 Å; Cα contacts (8 Å, |Δi|>4): 156; chains: 1; bounding box: 36×25×40 Å

Sequence (88 aa):
MALIVTGGVAPAPSGVGMEGGAVLNDASQLPHHRIVTDAVHSEGGKIALQILHTGRYSYQPNLVAPSAIQAPINRFKPHASATMKCWR

pLDDT: mean 94.75, std 7.69, range [58.53, 98.5]

Foldseek 3Di:
DAEAEDPEAECDCLFAQEHPHHHDPDPVCVVVVCVVQVVQVVVVHYYDYHHGGNALNRADQAHEDCDQDHDPPHPHGHDHQDPVNVVD